Protein AF-A0AAV5UUJ8-F1 (afdb_monomer)

Sequence (117 aa):
GRSLMSIVVVYSSLPFISSYLIFTILVVLIRKRLSSFGHGFSGRTLKMQRSFFIMQILQGFLPFAILSTPYTIFIIGTVLQFNLGLFSLLLTFFIWLCPIAQASVQLRFLFQSSSHS

Radius of gyration: 19.32 Å; Cα contacts (8 Å, |Δi|>4): 33; chains: 1; bounding box: 44×25×54 Å

InterPro domains:
  IPR019428 7TM GPCR, serpentine receptor class r (Str) [PF10326] (8-100)

Structure (mmCIF, N/CA/C/O backbone):
data_AF-A0AAV5UUJ8-F1
#
_entry.id   AF-A0AAV5UUJ8-F1
#
loop_
_atom_site.group_PDB
_atom_site.id
_atom_site.type_symbol
_atom_site.label_atom_id
_atom_site.label_alt_id
_atom_site.label_comp_id
_atom_site.label_asym_id
_atom_site.label_entity_id
_atom_site.label_seq_id
_atom_site.pdbx_PDB_ins_code
_atom_site.Cartn_x
_atom_site.Cartn_y
_atom_site.Cartn_z
_atom_site.occupancy
_atom_site.B_iso_or_equiv
_atom_site.auth_seq_id
_atom_site.auth_comp_id
_atom_site.auth_asym_id
_atom_site.auth_atom_id
_atom_site.pdbx_PDB_model_num
ATOM 1 N N . GLY A 1 1 ? -25.793 -1.614 20.814 1.00 58.59 1 GLY A N 1
ATOM 2 C CA . GLY A 1 1 ? -24.326 -1.600 20.984 1.00 58.59 1 GLY A CA 1
ATOM 3 C C . GLY A 1 1 ? -23.635 -2.649 20.128 1.00 58.59 1 GLY A C 1
ATOM 4 O O . GLY A 1 1 ? -23.068 -2.294 19.107 1.00 58.59 1 GLY A O 1
ATOM 5 N N . ARG A 1 2 ? -23.708 -3.934 20.510 1.00 63.34 2 ARG A N 1
ATOM 6 C CA . ARG A 1 2 ? -22.956 -5.028 19.858 1.00 63.34 2 ARG A CA 1
ATOM 7 C C . ARG A 1 2 ? -23.282 -5.255 18.372 1.00 63.34 2 ARG A C 1
ATOM 9 O O . ARG A 1 2 ? -22.360 -5.484 17.604 1.00 63.34 2 ARG A O 1
ATOM 16 N N . SER A 1 3 ? -24.545 -5.121 17.944 1.00 73.75 3 SER A N 1
ATOM 17 C CA . SER A 1 3 ? -24.899 -5.302 16.522 1.00 73.75 3 SER A CA 1
ATOM 18 C C . SER A 1 3 ? -24.277 -4.238 15.610 1.00 73.75 3 SER A C 1
ATOM 20 O O . SER A 1 3 ? -23.791 -4.568 14.535 1.00 73.75 3 SER A O 1
ATOM 22 N N . LEU A 1 4 ? -24.215 -2.979 16.060 1.00 76.75 4 LEU A N 1
ATOM 23 C CA . LEU A 1 4 ? -23.593 -1.876 15.319 1.00 76.75 4 LEU A CA 1
ATOM 24 C C . LEU A 1 4 ? -22.094 -2.110 15.094 1.00 76.75 4 LEU A C 1
ATOM 26 O O . LEU A 1 4 ? -21.602 -1.866 13.999 1.00 76.75 4 LEU A O 1
ATOM 30 N N . MET A 1 5 ? -21.376 -2.637 16.090 1.00 76.06 5 MET A N 1
ATOM 31 C CA . MET A 1 5 ? -19.944 -2.938 15.951 1.00 76.06 5 MET A CA 1
ATOM 32 C C . MET A 1 5 ? -19.693 -4.063 14.953 1.00 76.06 5 MET A C 1
ATOM 34 O O . MET A 1 5 ? -18.810 -3.937 14.112 1.00 76.06 5 MET A O 1
ATOM 38 N N . SER A 1 6 ? -20.485 -5.138 15.007 1.00 77.69 6 SER A N 1
ATOM 39 C CA . SER A 1 6 ? -20.381 -6.233 14.038 1.00 77.69 6 SER A CA 1
ATOM 40 C C . SER A 1 6 ? -20.637 -5.743 12.613 1.00 77.69 6 SER A C 1
ATOM 42 O O . SER A 1 6 ? -19.893 -6.104 11.705 1.00 77.69 6 SER A O 1
ATOM 44 N N . ILE A 1 7 ? -21.628 -4.866 12.422 1.00 83.69 7 ILE A N 1
ATOM 45 C CA . ILE A 1 7 ? -21.915 -4.254 11.118 1.00 83.69 7 ILE A CA 1
ATOM 46 C C . ILE A 1 7 ? -20.722 -3.413 10.648 1.00 83.69 7 ILE A C 1
ATOM 48 O O . ILE A 1 7 ? -20.251 -3.612 9.533 1.00 83.69 7 ILE A O 1
ATOM 52 N N . VAL A 1 8 ? -20.181 -2.529 11.492 1.00 82.50 8 VAL A N 1
ATOM 53 C CA . VAL A 1 8 ? -19.035 -1.668 11.141 1.00 82.50 8 VAL A CA 1
ATOM 54 C C . VAL A 1 8 ? -17.787 -2.486 10.803 1.00 82.50 8 VAL A C 1
ATOM 56 O O . VAL A 1 8 ? -17.102 -2.189 9.823 1.00 82.50 8 VAL A O 1
ATOM 59 N N . VAL A 1 9 ? -17.494 -3.539 11.566 1.00 83.94 9 VAL A N 1
ATOM 60 C CA . VAL A 1 9 ? -16.357 -4.429 11.294 1.00 83.94 9 VAL A CA 1
ATOM 61 C C . VAL A 1 9 ? -16.539 -5.134 9.953 1.00 83.94 9 VAL A C 1
ATOM 63 O O . VAL A 1 9 ? -15.635 -5.086 9.125 1.00 83.94 9 VAL A O 1
ATOM 66 N N . VAL A 1 10 ? -17.706 -5.721 9.676 1.00 86.12 10 VAL A N 1
ATOM 67 C CA . VAL A 1 10 ? -17.955 -6.403 8.394 1.00 86.12 10 VAL A CA 1
ATOM 68 C C . VAL A 1 10 ? -17.866 -5.421 7.221 1.00 86.12 10 VAL A C 1
ATOM 70 O O . VAL A 1 10 ? -17.136 -5.675 6.261 1.00 86.12 10 VAL A O 1
ATOM 73 N N . TYR A 1 11 ? -18.528 -4.266 7.321 1.00 86.31 11 TYR A N 1
ATOM 74 C CA . TYR A 1 11 ? -18.535 -3.257 6.259 1.00 86.31 11 TYR A CA 1
ATOM 75 C C . TYR A 1 11 ? -17.175 -2.606 6.016 1.00 86.31 11 TYR A C 1
ATOM 77 O O . TYR A 1 11 ? -16.914 -2.199 4.892 1.00 86.31 11 TYR A O 1
ATOM 85 N N . SER A 1 12 ? -16.307 -2.508 7.025 1.00 83.06 12 SER A N 1
ATOM 86 C CA . SER A 1 12 ? -14.941 -1.990 6.855 1.00 83.06 12 SER A CA 1
ATOM 87 C C . SER A 1 12 ? -13.955 -3.062 6.377 1.00 83.06 12 SER A C 1
ATOM 89 O O . SER A 1 12 ? -13.008 -2.751 5.658 1.00 83.06 12 SER A O 1
ATOM 91 N N . SER A 1 13 ? -14.192 -4.335 6.709 1.00 85.50 13 SER A N 1
ATOM 92 C CA . SER A 1 13 ? -13.352 -5.464 6.278 1.00 85.50 13 SER A CA 1
ATOM 93 C C . SER A 1 13 ? -13.541 -5.826 4.814 1.00 85.50 13 SER A C 1
ATOM 95 O O . SER A 1 13 ? -12.569 -6.133 4.126 1.00 85.50 13 SER A O 1
ATOM 97 N N . LEU A 1 14 ? -14.772 -5.752 4.307 1.00 87.75 14 LEU A N 1
ATOM 98 C CA . LEU A 1 14 ? -15.076 -6.027 2.901 1.00 87.75 14 LEU A CA 1
ATOM 99 C C . LEU A 1 14 ? -14.265 -5.165 1.908 1.00 87.75 14 LEU A C 1
ATOM 101 O O . LEU A 1 14 ? -13.597 -5.746 1.045 1.00 87.75 14 LEU A O 1
ATOM 105 N N . PRO A 1 15 ? -14.252 -3.818 1.995 1.00 87.06 15 PRO A N 1
ATOM 106 C CA . PRO A 1 15 ? -13.450 -2.979 1.109 1.00 87.06 15 PRO A CA 1
ATOM 107 C C . PRO A 1 15 ? -11.948 -3.203 1.316 1.00 87.06 15 PRO A C 1
ATOM 109 O O . PRO A 1 15 ? -11.199 -3.181 0.344 1.00 87.06 15 PRO A O 1
ATOM 112 N N . PHE A 1 16 ? -11.497 -3.485 2.543 1.00 83.81 16 PHE A N 1
ATOM 113 C CA . PHE A 1 16 ? -10.089 -3.776 2.817 1.00 83.81 16 PHE A CA 1
ATOM 114 C C . PHE A 1 16 ? -9.630 -5.053 2.096 1.00 83.81 16 PHE A C 1
ATOM 116 O O . PHE A 1 16 ? -8.709 -5.012 1.280 1.00 83.81 16 PHE A O 1
ATOM 123 N N . ILE A 1 17 ? -10.323 -6.174 2.312 1.00 88.31 17 ILE A N 1
ATOM 124 C CA . ILE A 1 17 ? -9.991 -7.470 1.701 1.00 88.31 17 ILE A CA 1
ATOM 125 C C . ILE A 1 17 ? -10.120 -7.405 0.175 1.00 88.31 17 ILE A C 1
ATOM 127 O O . ILE A 1 17 ? -9.220 -7.849 -0.542 1.00 88.31 17 ILE A O 1
ATOM 131 N N . SER A 1 18 ? -11.211 -6.826 -0.337 1.00 88.62 18 SER A N 1
ATOM 132 C CA . SER A 1 18 ? -11.413 -6.695 -1.786 1.00 88.62 18 SER A CA 1
ATOM 133 C C . SER A 1 18 ? -10.328 -5.843 -2.443 1.00 88.62 18 SER A C 1
ATOM 135 O O . SER A 1 18 ? -9.840 -6.216 -3.508 1.00 88.62 18 SER A O 1
ATOM 137 N N . SER A 1 19 ? -9.864 -4.774 -1.791 1.00 86.62 19 SER A N 1
ATOM 138 C CA . SER A 1 19 ? -8.771 -3.950 -2.314 1.00 86.62 19 SER A CA 1
ATOM 139 C C . SER A 1 19 ? -7.450 -4.722 -2.406 1.00 86.62 19 SER A C 1
ATOM 141 O O . SER A 1 19 ? -6.765 -4.626 -3.425 1.00 86.62 19 SER A O 1
ATOM 143 N N . TYR A 1 20 ? -7.114 -5.548 -1.406 1.00 85.06 20 TYR A N 1
ATOM 144 C CA . TYR A 1 20 ? -5.929 -6.420 -1.452 1.00 85.06 20 TYR A CA 1
ATOM 145 C C . TYR A 1 20 ? -6.020 -7.471 -2.565 1.00 85.06 20 TYR A C 1
ATOM 147 O O . TYR A 1 20 ? -5.033 -7.719 -3.268 1.00 85.06 20 TYR A O 1
ATOM 155 N N . LEU A 1 21 ? -7.199 -8.069 -2.754 1.00 90.19 21 LEU A N 1
ATOM 156 C CA . LEU A 1 21 ? -7.436 -9.037 -3.825 1.00 90.19 21 LEU A CA 1
ATOM 157 C C . LEU A 1 21 ? -7.303 -8.384 -5.202 1.00 90.19 21 LEU A C 1
ATOM 159 O O . LEU A 1 21 ? -6.541 -8.874 -6.036 1.00 90.19 21 LEU A O 1
ATOM 163 N N . ILE A 1 22 ? -7.979 -7.255 -5.425 1.00 90.00 22 ILE A N 1
ATOM 164 C CA . ILE A 1 22 ? -7.926 -6.512 -6.690 1.00 90.00 22 ILE A CA 1
ATOM 165 C C . ILE A 1 22 ? -6.491 -6.072 -6.985 1.00 90.00 22 ILE A C 1
ATOM 167 O O . ILE A 1 22 ? -6.005 -6.294 -8.093 1.00 90.00 22 ILE A O 1
ATOM 171 N N . PHE A 1 23 ? -5.780 -5.516 -6.000 1.00 87.81 23 PHE A N 1
ATOM 172 C CA . PHE A 1 23 ? -4.385 -5.116 -6.170 1.00 87.81 23 PHE A CA 1
ATOM 173 C C . PHE A 1 23 ? -3.495 -6.301 -6.560 1.00 87.81 23 PHE A C 1
ATOM 175 O O . PHE A 1 23 ? -2.724 -6.209 -7.516 1.00 87.81 23 PHE A O 1
ATOM 182 N N . THR A 1 24 ? -3.641 -7.441 -5.882 1.00 87.12 24 THR A N 1
ATOM 183 C CA . THR A 1 24 ? -2.870 -8.655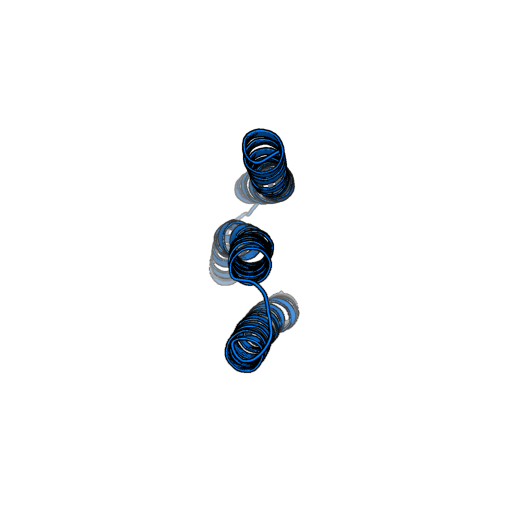 -6.188 1.00 87.12 24 THR A CA 1
ATOM 184 C C . THR A 1 24 ? -3.159 -9.160 -7.602 1.00 87.12 24 THR A C 1
ATOM 186 O O . THR A 1 24 ? -2.227 -9.463 -8.351 1.00 87.12 24 THR A O 1
ATOM 189 N N . ILE A 1 25 ? -4.433 -9.191 -8.006 1.00 91.19 25 ILE A N 1
ATOM 190 C CA . ILE A 1 25 ? -4.847 -9.571 -9.364 1.00 91.19 25 ILE A CA 1
ATOM 191 C C . ILE A 1 25 ? -4.219 -8.628 -10.394 1.00 91.19 25 ILE A C 1
ATOM 193 O O . ILE A 1 25 ? -3.625 -9.097 -11.366 1.00 91.19 25 ILE A O 1
ATOM 197 N N . LEU A 1 26 ? -4.284 -7.313 -10.169 1.00 87.12 26 LEU A N 1
ATOM 198 C CA . LEU A 1 26 ? -3.691 -6.316 -11.061 1.00 87.12 26 LEU A CA 1
ATOM 199 C C . LEU A 1 26 ? -2.178 -6.508 -11.197 1.00 87.12 26 LEU A C 1
ATOM 201 O O . LEU A 1 26 ? -1.669 -6.540 -12.317 1.00 87.12 26 LEU A O 1
ATOM 205 N N . VAL A 1 27 ? -1.458 -6.718 -10.092 1.00 86.31 27 VAL A N 1
ATOM 206 C CA . VAL A 1 27 ? -0.013 -6.993 -10.124 1.00 86.31 27 VAL A CA 1
ATOM 207 C C . VAL A 1 27 ? 0.286 -8.241 -10.960 1.00 86.31 27 VAL A C 1
ATOM 209 O O . VAL A 1 27 ? 1.184 -8.209 -11.806 1.00 86.31 27 VAL A O 1
ATOM 212 N N . VAL A 1 28 ? -0.473 -9.326 -10.787 1.00 88.25 28 VAL A N 1
ATOM 213 C CA . VAL A 1 28 ? -0.294 -10.565 -11.566 1.00 88.25 28 VAL A CA 1
ATOM 214 C C . VAL A 1 28 ? -0.577 -10.342 -13.055 1.00 88.25 28 VAL A C 1
ATOM 216 O O . VAL A 1 28 ? 0.214 -10.782 -13.896 1.00 88.25 28 VAL A O 1
ATOM 219 N N . LEU A 1 29 ? -1.663 -9.643 -13.397 1.00 87.25 29 LEU A N 1
ATOM 220 C CA . LEU A 1 29 ? -2.024 -9.331 -14.784 1.00 87.25 29 LEU A CA 1
ATOM 221 C C . LEU A 1 29 ? -0.952 -8.481 -15.467 1.00 87.25 29 LEU A C 1
ATOM 223 O O . LEU A 1 29 ? -0.555 -8.786 -16.595 1.00 87.25 29 LEU A O 1
ATOM 227 N N . ILE A 1 30 ? -0.427 -7.469 -14.775 1.00 83.88 30 ILE A N 1
ATOM 228 C CA . ILE A 1 30 ? 0.632 -6.622 -15.322 1.00 83.88 30 ILE A CA 1
ATOM 229 C C . ILE A 1 30 ? 1.920 -7.431 -15.518 1.00 83.88 30 ILE A C 1
ATOM 231 O O . ILE A 1 30 ? 2.528 -7.328 -16.582 1.00 83.88 30 ILE A O 1
ATOM 235 N N . ARG A 1 31 ? 2.315 -8.302 -14.572 1.00 83.31 31 ARG A N 1
ATOM 236 C CA . ARG A 1 31 ? 3.494 -9.180 -14.754 1.00 83.31 31 ARG A CA 1
ATOM 237 C C . ARG A 1 31 ? 3.343 -10.100 -15.962 1.00 83.31 31 ARG A C 1
ATOM 239 O O . ARG A 1 31 ? 4.279 -10.213 -16.753 1.00 83.31 31 ARG A O 1
ATOM 246 N N . LYS A 1 32 ? 2.171 -10.725 -16.129 1.00 84.44 32 LYS A N 1
ATOM 247 C CA . LYS A 1 32 ? 1.873 -11.570 -17.298 1.00 84.44 32 LYS A CA 1
ATOM 248 C C . LYS A 1 32 ? 1.979 -10.775 -18.598 1.00 84.44 32 LYS A C 1
ATOM 250 O O . LYS A 1 32 ? 2.606 -11.235 -19.550 1.00 84.44 32 LYS A O 1
ATOM 255 N N . ARG A 1 33 ? 1.424 -9.561 -18.623 1.00 82.69 33 ARG A N 1
ATOM 256 C CA . ARG A 1 33 ? 1.479 -8.679 -19.792 1.00 82.69 33 ARG A CA 1
ATOM 257 C C . ARG A 1 33 ? 2.914 -8.257 -20.121 1.00 82.69 33 ARG A C 1
ATOM 259 O O . ARG A 1 33 ? 3.303 -8.321 -21.282 1.00 82.69 33 ARG A O 1
ATOM 266 N N . LEU A 1 34 ? 3.717 -7.912 -19.113 1.00 75.12 34 LEU A N 1
ATOM 267 C CA . LEU A 1 34 ? 5.124 -7.538 -19.284 1.00 75.12 34 LEU A CA 1
ATOM 268 C C . LEU A 1 34 ? 5.961 -8.696 -19.848 1.00 75.12 34 LEU A C 1
ATOM 270 O O . LEU A 1 34 ? 6.781 -8.488 -20.737 1.00 75.12 34 LEU A O 1
ATOM 274 N N . SER A 1 35 ? 5.717 -9.924 -19.375 1.00 75.31 35 SER A N 1
ATOM 275 C CA . SER A 1 35 ? 6.390 -11.126 -19.884 1.00 75.31 35 SER A CA 1
ATOM 276 C C . SER A 1 35 ? 6.058 -11.407 -21.352 1.00 75.31 35 SER A C 1
ATOM 278 O O . SER A 1 35 ? 6.900 -11.919 -22.083 1.00 75.31 35 SER A O 1
ATOM 280 N N . SER A 1 36 ? 4.849 -11.055 -21.800 1.00 75.81 36 SER A N 1
ATOM 281 C CA . SER A 1 36 ? 4.432 -11.216 -23.197 1.00 75.81 36 SER A CA 1
ATOM 282 C C . SER A 1 36 ? 5.121 -10.227 -24.145 1.00 75.81 36 SER A C 1
ATOM 284 O O . SER A 1 36 ? 5.257 -10.524 -25.329 1.00 75.81 36 SER A O 1
ATOM 286 N N . PHE A 1 37 ? 5.563 -9.064 -23.655 1.00 67.44 37 PHE A N 1
ATOM 287 C CA . PHE A 1 37 ? 6.141 -7.997 -24.479 1.00 67.44 37 PHE A CA 1
ATOM 288 C C . PHE A 1 37 ? 7.634 -8.179 -24.814 1.00 67.44 37 PHE A C 1
ATOM 290 O O . PHE A 1 37 ? 8.168 -7.438 -25.637 1.00 67.44 37 PHE A O 1
ATOM 297 N N . GLY A 1 38 ? 8.314 -9.179 -24.243 1.00 62.62 38 GLY A N 1
ATOM 298 C CA . GLY A 1 38 ? 9.755 -9.398 -24.434 1.00 62.62 38 GLY A CA 1
ATOM 299 C C . GLY A 1 38 ? 10.213 -9.732 -25.863 1.00 62.62 38 GLY A C 1
ATOM 300 O O . GLY A 1 38 ? 11.410 -9.701 -26.119 1.00 62.62 38 GLY A O 1
ATOM 301 N N . HIS A 1 39 ? 9.298 -10.016 -26.797 1.00 66.88 39 HIS A N 1
ATOM 302 C CA . HIS A 1 39 ? 9.634 -10.529 -28.133 1.00 66.88 39 HIS A CA 1
ATOM 303 C C . HIS A 1 39 ? 9.715 -9.464 -29.248 1.00 66.88 39 HIS A C 1
ATOM 305 O O . HIS A 1 39 ? 9.987 -9.827 -30.387 1.00 66.88 39 HIS A O 1
ATOM 311 N N . GLY A 1 40 ? 9.494 -8.168 -28.967 1.00 65.12 40 GLY A N 1
ATOM 312 C CA . GLY A 1 40 ? 9.434 -7.150 -30.036 1.00 65.12 40 GLY A CA 1
ATOM 313 C C . GLY A 1 40 ? 9.841 -5.714 -29.690 1.00 65.12 40 GLY A C 1
ATOM 314 O O . GLY A 1 40 ? 9.762 -4.846 -30.554 1.00 65.12 40 GLY A O 1
ATOM 315 N N . PHE A 1 41 ? 10.275 -5.426 -28.459 1.00 70.75 41 PHE A N 1
ATOM 316 C CA . PHE A 1 41 ? 10.655 -4.067 -28.054 1.00 70.75 41 PHE A CA 1
ATOM 317 C C . PHE A 1 41 ? 12.171 -3.871 -27.965 1.00 70.75 41 PHE A C 1
ATOM 319 O O . PHE A 1 41 ? 12.905 -4.752 -27.524 1.00 70.75 41 PHE A O 1
ATOM 326 N N . SER A 1 42 ? 12.628 -2.661 -28.308 1.00 79.44 42 SER A N 1
ATOM 327 C CA . SER A 1 42 ? 13.993 -2.200 -28.029 1.00 79.44 42 SER A CA 1
ATOM 328 C C . SER A 1 42 ? 14.318 -2.341 -26.537 1.00 79.44 42 SER A C 1
ATOM 330 O O . SER A 1 42 ? 13.480 -2.047 -25.677 1.00 79.44 42 SER A O 1
ATOM 332 N N . GLY A 1 43 ? 15.558 -2.725 -26.209 1.00 77.56 43 GLY A N 1
ATOM 333 C CA . GLY A 1 43 ? 16.022 -2.859 -24.822 1.00 77.56 43 GLY A CA 1
ATOM 334 C C . GLY A 1 43 ? 15.821 -1.590 -23.978 1.00 77.56 43 GLY A C 1
ATOM 335 O O . GLY A 1 43 ? 15.585 -1.682 -22.770 1.00 77.56 43 GLY A O 1
ATOM 336 N N . ARG A 1 44 ? 15.808 -0.404 -24.609 1.00 79.56 44 ARG A N 1
ATOM 337 C CA . ARG A 1 44 ? 15.481 0.873 -23.949 1.00 79.56 44 ARG A CA 1
ATOM 338 C C . ARG A 1 44 ? 14.023 0.917 -23.475 1.00 79.56 44 ARG A C 1
ATOM 340 O O . ARG A 1 44 ? 13.766 1.286 -22.330 1.00 79.56 44 ARG A O 1
ATOM 347 N N . THR A 1 45 ? 13.081 0.495 -24.317 1.00 80.44 45 THR A N 1
ATOM 348 C CA . THR A 1 45 ? 11.643 0.459 -24.001 1.00 80.44 45 THR A CA 1
ATOM 349 C C . THR A 1 45 ? 11.341 -0.555 -22.902 1.00 80.44 45 THR A C 1
ATOM 351 O O . THR A 1 45 ? 10.576 -0.260 -21.985 1.00 80.44 45 THR A O 1
ATOM 354 N N . LEU A 1 46 ? 12.000 -1.718 -22.934 1.00 80.38 46 LEU A N 1
ATOM 355 C CA . LEU A 1 46 ? 11.847 -2.747 -21.903 1.00 80.38 46 LEU A CA 1
ATOM 356 C C . LEU A 1 46 ? 12.298 -2.239 -20.521 1.00 80.38 46 LEU A C 1
ATOM 358 O O . LEU A 1 46 ? 11.607 -2.446 -19.521 1.00 80.38 46 LEU A O 1
ATOM 362 N N . LYS A 1 47 ? 13.434 -1.526 -20.461 1.00 82.62 47 LYS A N 1
ATOM 363 C CA . LYS A 1 47 ? 13.941 -0.924 -19.217 1.00 82.62 47 LYS A CA 1
ATOM 364 C C . LYS A 1 47 ? 12.976 0.133 -18.671 1.00 82.62 47 LYS A C 1
ATOM 366 O O . LYS A 1 47 ? 12.680 0.118 -17.477 1.00 82.62 47 LYS A O 1
ATOM 371 N N . MET A 1 48 ? 12.444 0.997 -19.538 1.00 81.44 48 MET A N 1
ATOM 372 C CA . MET A 1 48 ? 11.470 2.022 -19.148 1.00 81.44 48 MET A CA 1
ATOM 373 C C . MET A 1 48 ? 10.172 1.404 -18.608 1.00 81.44 48 MET A C 1
ATOM 375 O O . MET A 1 48 ? 9.713 1.796 -17.535 1.00 81.44 48 MET A O 1
ATOM 379 N N . GLN A 1 49 ? 9.620 0.391 -19.285 1.00 82.12 49 GLN A N 1
ATOM 380 C CA . GLN A 1 49 ? 8.417 -0.302 -18.813 1.00 82.12 49 GLN A CA 1
ATOM 381 C C . GLN A 1 49 ? 8.632 -1.009 -17.471 1.00 82.12 49 GLN A C 1
ATOM 383 O O . GLN A 1 49 ? 7.749 -0.985 -16.613 1.00 82.12 49 GLN A O 1
ATOM 388 N N . ARG A 1 50 ? 9.808 -1.606 -17.247 1.00 82.62 50 ARG A N 1
ATOM 389 C CA . ARG A 1 50 ? 10.132 -2.244 -15.964 1.00 82.62 50 ARG A CA 1
ATOM 390 C C . ARG A 1 50 ? 10.200 -1.226 -14.821 1.00 82.62 50 ARG A C 1
ATOM 392 O O . ARG A 1 50 ? 9.668 -1.505 -13.748 1.00 82.62 50 ARG A O 1
ATOM 399 N N . SER A 1 51 ? 10.797 -0.054 -15.049 1.00 83.31 51 SER A N 1
ATOM 400 C CA . SER A 1 51 ? 10.801 1.036 -14.062 1.00 83.31 51 SER A CA 1
ATOM 401 C C . SER A 1 51 ? 9.393 1.559 -13.779 1.00 83.31 51 SER A C 1
ATOM 403 O O . SER A 1 51 ? 9.031 1.730 -12.616 1.00 83.31 51 SER A O 1
ATOM 405 N N . PHE A 1 52 ? 8.573 1.738 -14.819 1.00 83.69 52 PHE A N 1
ATOM 406 C CA . PHE A 1 52 ? 7.170 2.128 -14.664 1.00 83.69 52 PHE A CA 1
ATOM 407 C C . PHE A 1 52 ? 6.383 1.098 -13.839 1.00 83.69 52 PHE A C 1
ATOM 409 O O . PHE A 1 52 ? 5.646 1.461 -12.927 1.00 83.69 52 PHE A O 1
ATOM 416 N N . PHE A 1 53 ? 6.605 -0.197 -14.079 1.00 83.56 53 PHE A N 1
ATOM 417 C CA . PHE A 1 53 ? 5.957 -1.262 -13.318 1.00 83.56 53 PHE A CA 1
ATOM 418 C C . PHE A 1 53 ? 6.345 -1.265 -11.835 1.00 83.56 53 PHE A C 1
ATOM 420 O O . PHE A 1 53 ? 5.476 -1.370 -10.970 1.00 83.56 53 PHE A O 1
ATOM 427 N N . ILE A 1 54 ? 7.639 -1.119 -11.529 1.00 84.50 54 ILE A N 1
ATOM 428 C CA . ILE A 1 54 ? 8.113 -1.005 -10.140 1.00 84.50 54 ILE A CA 1
ATOM 429 C C . ILE A 1 54 ? 7.440 0.186 -9.458 1.00 84.50 54 ILE A C 1
ATOM 431 O O . ILE A 1 54 ? 6.997 0.075 -8.316 1.00 84.50 54 ILE A O 1
ATOM 435 N N . MET A 1 55 ? 7.318 1.306 -10.166 1.00 83.75 55 MET A N 1
ATOM 436 C CA . MET A 1 55 ? 6.665 2.491 -9.636 1.00 83.75 55 MET A CA 1
ATOM 437 C C . MET A 1 55 ? 5.172 2.278 -9.391 1.00 83.75 55 MET A C 1
ATOM 439 O O . MET A 1 55 ? 4.672 2.686 -8.347 1.00 83.75 55 MET A O 1
ATOM 443 N N . GLN A 1 56 ? 4.472 1.603 -10.300 1.00 83.50 56 GLN A N 1
ATOM 444 C CA . GLN A 1 56 ? 3.050 1.311 -10.149 1.00 83.50 56 GLN A CA 1
ATOM 445 C C . GLN A 1 56 ? 2.784 0.351 -8.981 1.00 83.50 56 GLN A C 1
ATOM 447 O O . GLN A 1 56 ? 1.842 0.564 -8.217 1.00 83.50 56 GLN A O 1
ATOM 452 N N . ILE A 1 57 ? 3.649 -0.653 -8.775 1.00 85.12 57 ILE A N 1
ATOM 453 C CA . ILE A 1 57 ? 3.604 -1.484 -7.562 1.00 85.12 57 ILE A CA 1
ATOM 454 C C . ILE A 1 57 ? 3.832 -0.616 -6.331 1.00 85.12 57 ILE A C 1
ATOM 456 O O . ILE A 1 57 ? 3.078 -0.735 -5.375 1.00 85.12 57 ILE A O 1
ATOM 460 N N . LEU A 1 58 ? 4.852 0.243 -6.335 1.00 84.75 58 LEU A N 1
ATOM 461 C CA . LEU A 1 58 ? 5.198 1.041 -5.163 1.00 84.75 58 LEU A CA 1
ATOM 462 C C . LEU A 1 58 ? 4.077 2.026 -4.807 1.00 84.75 58 LEU A C 1
ATOM 464 O O . LEU A 1 58 ? 3.698 2.117 -3.646 1.00 84.75 58 LEU A O 1
ATOM 468 N N . GLN A 1 59 ? 3.491 2.700 -5.798 1.00 83.50 59 GLN A N 1
ATOM 469 C CA . GLN A 1 59 ? 2.363 3.613 -5.604 1.00 83.50 59 GLN A CA 1
ATOM 470 C C . GLN A 1 59 ? 1.106 2.918 -5.085 1.00 83.50 59 GLN A C 1
ATOM 472 O O . GLN A 1 59 ? 0.366 3.534 -4.325 1.00 83.50 59 GLN A O 1
ATOM 477 N N . GLY A 1 60 ? 0.855 1.670 -5.486 1.00 83.62 60 GLY A N 1
ATOM 478 C CA . GLY A 1 60 ? -0.276 0.902 -4.971 1.00 83.62 60 GLY A CA 1
ATOM 479 C C . GLY A 1 60 ? 0.008 0.267 -3.610 1.00 83.62 60 GLY A C 1
ATOM 480 O O . GLY A 1 60 ? -0.823 0.337 -2.719 1.00 83.62 60 GLY A O 1
ATOM 481 N N . PHE A 1 61 ? 1.194 -0.301 -3.402 1.00 84.62 61 PHE A N 1
ATOM 482 C CA . PHE A 1 61 ? 1.540 -1.038 -2.185 1.00 84.62 61 PHE A CA 1
ATOM 483 C C . PHE A 1 61 ? 1.790 -0.128 -0.977 1.00 84.62 61 PHE A C 1
ATOM 485 O O . PHE A 1 61 ? 1.392 -0.458 0.137 1.00 84.62 61 PHE A O 1
ATOM 492 N N . LEU A 1 62 ? 2.434 1.021 -1.182 1.00 84.88 62 LEU A N 1
ATOM 493 C CA . LEU A 1 62 ? 2.769 1.966 -0.117 1.00 84.88 62 LEU A CA 1
ATOM 494 C C . LEU A 1 62 ? 1.541 2.490 0.656 1.00 84.88 62 LEU A C 1
ATOM 496 O O . LEU A 1 62 ? 1.556 2.397 1.883 1.00 84.88 62 LEU A O 1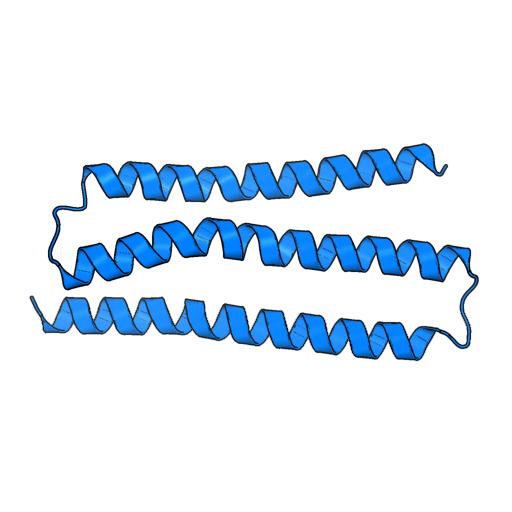
ATOM 500 N N . PRO A 1 63 ? 0.458 2.972 0.011 1.00 82.00 63 PRO A N 1
ATOM 501 C CA . PRO A 1 63 ? -0.751 3.369 0.725 1.00 82.00 63 PRO A CA 1
ATOM 502 C C . PRO A 1 63 ? -1.412 2.182 1.436 1.00 82.00 63 PRO A C 1
ATOM 504 O O . PRO A 1 63 ? -1.872 2.346 2.560 1.00 82.00 63 PRO A O 1
ATOM 507 N N . PHE A 1 64 ? -1.394 0.972 0.858 1.00 83.69 64 PHE A N 1
ATOM 508 C CA . PHE A 1 64 ? -1.895 -0.223 1.551 1.00 83.69 64 PHE A CA 1
ATOM 509 C C . PHE A 1 64 ? -1.099 -0.535 2.821 1.00 83.69 64 PHE A C 1
ATOM 511 O O . PHE A 1 64 ? -1.693 -0.798 3.864 1.00 83.69 64 PHE A O 1
ATOM 518 N N . ALA A 1 65 ? 0.231 -0.467 2.762 1.00 84.44 65 ALA A N 1
ATOM 519 C CA . ALA A 1 65 ? 1.092 -0.697 3.918 1.00 84.44 65 ALA A CA 1
ATOM 520 C C . ALA A 1 65 ? 0.900 0.371 5.008 1.00 84.44 65 ALA A C 1
ATOM 522 O O . ALA A 1 65 ? 0.853 0.045 6.192 1.00 84.44 65 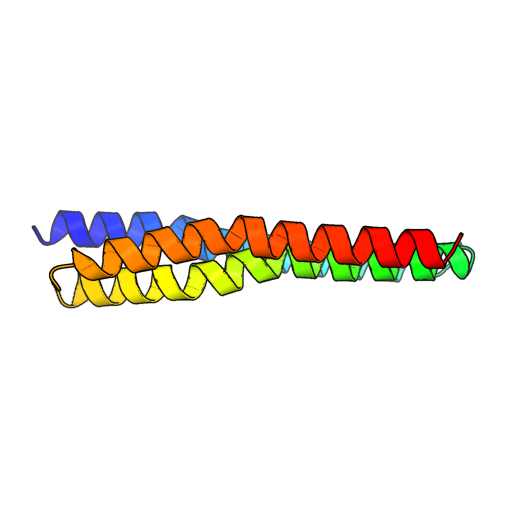ALA A O 1
ATOM 523 N N . ILE A 1 66 ? 0.747 1.639 4.615 1.00 85.69 66 ILE A N 1
ATOM 524 C CA . ILE A 1 66 ? 0.504 2.745 5.550 1.00 85.69 66 ILE A CA 1
ATOM 525 C C . ILE A 1 66 ? -0.877 2.615 6.197 1.00 85.69 66 ILE A C 1
ATOM 527 O O . ILE A 1 66 ? -0.996 2.859 7.392 1.00 85.69 66 ILE A O 1
ATOM 531 N N . LEU A 1 67 ? -1.904 2.211 5.441 1.00 84.12 67 LEU A N 1
ATOM 532 C CA . LEU A 1 67 ? -3.285 2.109 5.923 1.00 84.12 67 LEU A CA 1
ATOM 533 C C . LEU A 1 67 ? -3.595 0.797 6.664 1.00 84.12 67 LEU A C 1
ATOM 535 O O . LEU A 1 67 ? -4.555 0.749 7.433 1.00 84.12 67 LEU A O 1
ATOM 539 N N . SER A 1 68 ? -2.791 -0.257 6.508 1.00 85.88 68 SER A N 1
ATOM 540 C CA . SER A 1 68 ? -2.986 -1.520 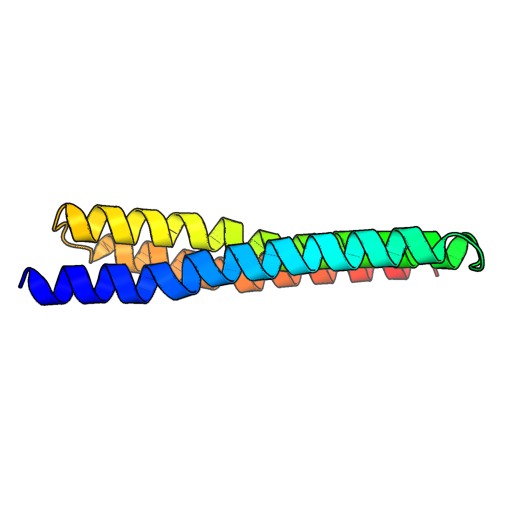7.240 1.00 85.88 68 SER A CA 1
ATOM 541 C C . SER A 1 68 ? -2.792 -1.359 8.753 1.00 85.88 68 SER A C 1
ATOM 543 O O . SER A 1 68 ? -3.527 -1.951 9.546 1.00 85.88 68 SER A O 1
ATOM 545 N N . THR A 1 69 ? -1.846 -0.510 9.159 1.00 85.44 69 THR A N 1
ATOM 546 C CA . THR A 1 69 ? -1.549 -0.196 10.564 1.00 85.44 69 THR A CA 1
ATOM 547 C C . THR A 1 69 ? -2.730 0.489 11.271 1.00 85.44 69 THR A C 1
ATOM 549 O O . THR A 1 69 ? -3.231 -0.071 12.250 1.00 85.44 69 THR A O 1
ATOM 552 N N . PRO A 1 70 ? -3.245 1.643 10.790 1.00 84.00 70 PRO A N 1
ATOM 553 C CA . PRO A 1 70 ? -4.406 2.296 11.382 1.00 84.00 70 PRO A CA 1
ATOM 554 C C . PRO A 1 70 ? -5.651 1.400 11.343 1.00 84.00 70 PRO A C 1
ATOM 556 O O . PRO A 1 70 ? -6.397 1.340 12.319 1.00 84.00 70 PRO A O 1
ATOM 559 N N . TYR A 1 71 ? -5.842 0.633 10.267 1.00 84.94 71 TYR A N 1
ATOM 560 C CA . TYR A 1 71 ? -6.948 -0.317 10.165 1.00 84.94 71 TYR A CA 1
ATOM 561 C C . TYR A 1 71 ? -6.884 -1.423 11.237 1.00 84.94 71 TYR A C 1
ATOM 563 O O . TYR A 1 71 ? -7.884 -1.710 11.893 1.00 84.94 71 TYR A O 1
ATOM 571 N N . THR A 1 72 ? -5.705 -1.995 11.496 1.00 84.50 72 THR A N 1
ATOM 572 C CA . THR A 1 72 ? -5.526 -3.030 12.533 1.00 84.50 72 THR A CA 1
ATOM 573 C C . THR A 1 72 ? -5.806 -2.477 13.932 1.00 84.50 72 THR A C 1
ATOM 575 O O . THR A 1 72 ? -6.516 -3.106 14.719 1.00 84.50 72 THR A O 1
ATOM 578 N N . ILE A 1 73 ? -5.308 -1.271 14.227 1.00 84.75 73 ILE A N 1
ATOM 579 C CA . ILE A 1 73 ? -5.574 -0.575 15.496 1.00 84.75 73 ILE A CA 1
ATOM 580 C C . ILE A 1 73 ? -7.076 -0.315 15.657 1.00 84.75 73 ILE A C 1
ATOM 582 O O . ILE A 1 73 ? -7.623 -0.537 16.737 1.00 84.75 73 ILE A O 1
ATOM 586 N N . PHE A 1 74 ? -7.757 0.102 14.586 1.00 83.75 74 PHE A N 1
ATOM 587 C CA . PHE A 1 74 ? -9.202 0.318 14.586 1.00 83.75 74 PHE A CA 1
ATOM 588 C C . PHE A 1 74 ? -9.982 -0.966 14.906 1.00 83.75 74 PHE A C 1
ATOM 590 O O . PHE A 1 74 ? -10.873 -0.942 15.758 1.00 83.75 74 PHE A O 1
ATOM 597 N N . ILE A 1 75 ? -9.631 -2.097 14.284 1.00 83.75 75 ILE A N 1
ATOM 598 C CA . ILE A 1 75 ? -10.287 -3.386 14.544 1.00 83.75 75 ILE A CA 1
ATOM 599 C C . ILE A 1 75 ? -10.066 -3.833 15.994 1.00 83.75 75 ILE A C 1
ATOM 601 O O . ILE A 1 75 ? -11.037 -4.137 16.688 1.00 83.75 75 ILE A O 1
ATOM 605 N N . ILE A 1 76 ? -8.821 -3.809 16.483 1.00 83.62 76 ILE A N 1
ATOM 606 C CA . ILE A 1 76 ? -8.495 -4.193 17.866 1.00 83.62 76 ILE A CA 1
ATOM 607 C C . ILE A 1 76 ? -9.216 -3.281 18.865 1.00 83.62 76 ILE A C 1
ATOM 609 O O . ILE A 1 76 ? -9.851 -3.773 19.797 1.00 83.62 76 ILE A O 1
ATOM 613 N N . GLY A 1 77 ? -9.167 -1.963 18.656 1.00 81.56 77 GLY A N 1
ATOM 614 C CA . GLY A 1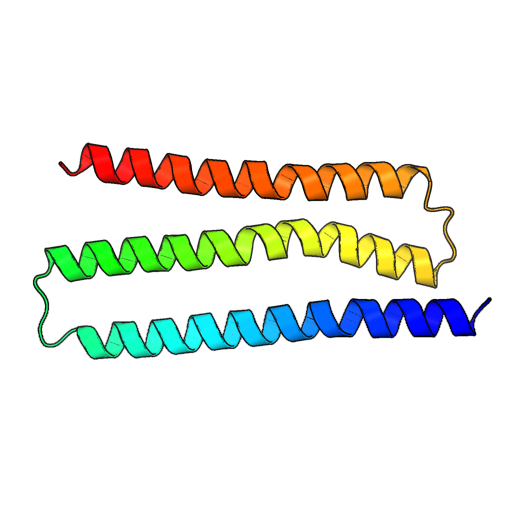 77 ? -9.827 -0.990 19.526 1.00 81.56 77 GLY A CA 1
ATOM 615 C C . GLY A 1 77 ? -11.346 -1.155 19.553 1.00 81.56 77 GLY A C 1
ATOM 616 O O . GLY A 1 77 ? -11.953 -1.047 20.618 1.00 81.56 77 GLY A O 1
ATOM 617 N N . THR A 1 78 ? -11.954 -1.505 18.416 1.00 81.00 78 THR A N 1
ATOM 618 C CA . THR A 1 78 ? -13.393 -1.790 18.328 1.00 81.00 78 THR A CA 1
ATOM 619 C C . THR A 1 78 ? -13.759 -3.077 1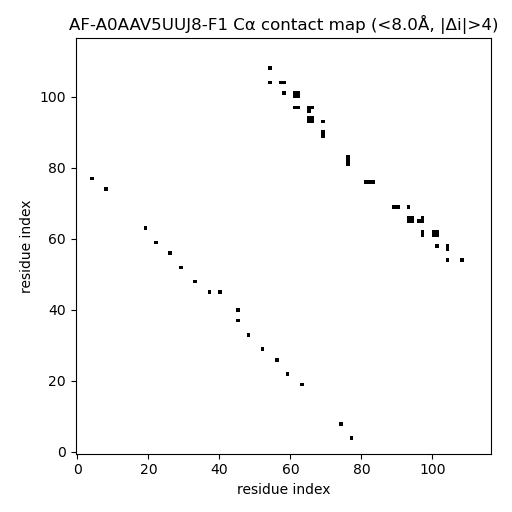9.071 1.00 81.00 78 THR A C 1
ATOM 621 O O . THR A 1 78 ? -14.746 -3.097 19.807 1.00 81.00 78 THR A O 1
ATOM 624 N N . VAL A 1 79 ? -12.964 -4.144 18.938 1.00 80.62 79 VAL A N 1
ATOM 625 C CA . VAL A 1 79 ? -13.204 -5.423 19.633 1.00 80.62 79 VAL A CA 1
ATOM 626 C C . VAL A 1 79 ? -13.018 -5.285 21.147 1.00 80.62 79 VAL A C 1
ATOM 628 O O . VAL A 1 79 ? -13.838 -5.791 21.911 1.00 80.62 79 VAL A O 1
ATOM 631 N N . LEU A 1 80 ? -11.983 -4.564 21.583 1.00 83.56 80 LEU A N 1
ATOM 632 C CA . LEU A 1 80 ? -11.658 -4.356 23.000 1.00 83.56 80 LEU A CA 1
ATOM 633 C C . LEU A 1 80 ? -12.451 -3.221 23.665 1.00 83.56 80 LEU A C 1
ATOM 635 O O . LEU A 1 80 ? -12.301 -3.009 24.864 1.00 83.56 80 LEU A O 1
ATOM 639 N N . GLN A 1 81 ? -13.300 -2.507 22.915 1.00 78.81 81 GLN A N 1
ATOM 640 C CA . GLN A 1 81 ? -14.072 -1.357 23.408 1.00 78.81 81 GLN A CA 1
ATOM 641 C C . GLN A 1 81 ? -13.199 -0.231 23.985 1.00 78.81 81 GLN A C 1
ATOM 643 O O . GLN A 1 81 ? -13.601 0.464 24.920 1.00 78.81 81 GLN A O 1
ATOM 648 N N . PHE A 1 82 ? -11.998 -0.028 23.435 1.00 77.25 82 PHE A N 1
ATOM 649 C CA . PHE A 1 82 ? -11.1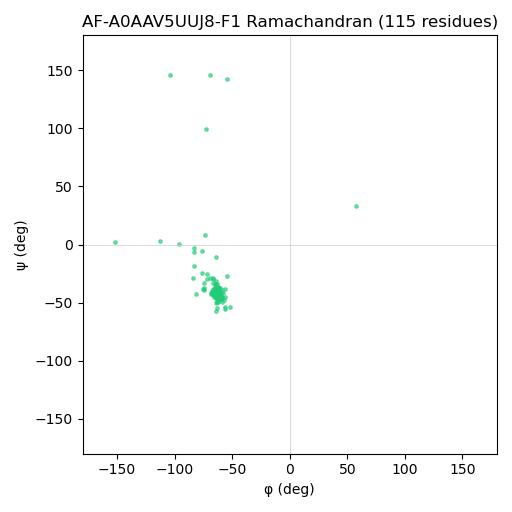36 1.059 23.888 1.00 77.25 82 PHE A CA 1
ATOM 650 C C . PHE A 1 82 ? -11.696 2.425 23.491 1.00 77.25 82 PHE A C 1
ATOM 652 O O . PHE A 1 82 ? -12.278 2.608 22.422 1.00 77.25 82 PHE A O 1
ATOM 659 N N . ASN A 1 83 ? -11.468 3.417 24.353 1.00 75.94 83 ASN A N 1
ATOM 660 C CA . ASN A 1 83 ? -11.801 4.800 24.052 1.00 75.94 83 ASN A CA 1
ATOM 661 C C . ASN A 1 83 ? -10.800 5.340 23.013 1.00 75.94 83 ASN A C 1
ATOM 663 O O . ASN A 1 83 ? -9.661 5.682 23.332 1.00 75.94 83 ASN A O 1
ATOM 667 N N . LEU A 1 84 ? -11.214 5.358 21.745 1.00 70.25 84 LEU A N 1
ATOM 668 C CA . LEU A 1 84 ? -10.374 5.656 20.579 1.00 70.25 84 LEU A CA 1
ATOM 669 C C . LEU A 1 84 ? -9.990 7.142 20.433 1.00 70.25 84 LEU A C 1
ATOM 671 O O . LEU A 1 84 ? -9.409 7.506 19.416 1.00 70.25 84 LEU A O 1
ATOM 675 N N . GLY A 1 85 ? -10.276 8.007 21.412 1.00 73.06 85 GLY A N 1
ATOM 676 C CA . GLY A 1 85 ? -10.069 9.459 21.302 1.00 73.06 85 GLY A CA 1
ATOM 677 C C . GLY A 1 85 ? -8.654 9.863 20.858 1.00 73.06 85 GLY A C 1
ATOM 678 O O . GLY A 1 85 ? -8.497 10.543 19.848 1.00 73.06 85 GLY A O 1
ATOM 679 N N . LEU A 1 86 ? -7.614 9.387 21.552 1.00 72.38 86 LEU A N 1
ATOM 680 C CA . LEU A 1 86 ? -6.213 9.653 21.177 1.00 72.38 86 LEU A CA 1
ATOM 681 C C . LEU A 1 86 ? -5.758 8.848 19.950 1.00 72.38 86 LEU A C 1
ATOM 683 O O . LEU A 1 86 ? -4.971 9.335 19.142 1.00 72.38 86 LEU A O 1
ATOM 687 N N . PHE A 1 87 ? -6.278 7.632 19.768 1.00 74.50 87 PHE A N 1
ATOM 688 C CA . PHE A 1 87 ? -5.948 6.812 18.602 1.00 74.50 87 PHE A CA 1
ATOM 689 C C . PHE A 1 87 ? -6.487 7.417 17.302 1.00 74.50 87 PHE A C 1
ATOM 691 O O . PHE A 1 87 ? -5.814 7.335 16.283 1.00 74.50 87 PHE A O 1
ATOM 698 N N . SER A 1 88 ? -7.633 8.098 17.335 1.00 74.12 88 SER A N 1
ATOM 699 C CA . SER A 1 88 ? -8.211 8.831 16.201 1.00 74.12 88 SER A CA 1
ATOM 700 C C . SER A 1 88 ? -7.251 9.879 15.619 1.00 74.12 88 SER A C 1
ATOM 702 O O . SER A 1 88 ? -7.121 10.003 14.397 1.00 74.12 88 SER A O 1
ATOM 704 N N . LEU A 1 89 ? -6.496 10.575 16.477 1.00 74.81 89 LEU A N 1
ATOM 705 C CA . LEU A 1 89 ? -5.456 11.513 16.039 1.00 74.81 89 LEU A CA 1
ATOM 706 C C . LEU A 1 89 ? -4.315 10.795 15.309 1.00 74.81 89 LEU A C 1
ATOM 708 O O . LEU A 1 89 ? -3.889 11.250 14.247 1.00 74.81 89 LEU A O 1
ATOM 712 N N . LEU A 1 90 ? -3.867 9.645 15.824 1.00 76.19 90 LEU A N 1
ATOM 713 C CA . LEU A 1 90 ? -2.856 8.822 15.152 1.00 76.19 90 LEU A CA 1
ATOM 714 C C . LEU A 1 90 ? -3.366 8.304 13.800 1.00 76.19 90 LEU A C 1
ATOM 716 O O . LEU A 1 90 ? -2.656 8.423 12.804 1.00 76.19 90 LEU A O 1
ATOM 720 N N . LEU A 1 91 ? -4.604 7.800 13.735 1.00 77.75 91 LEU A N 1
ATOM 721 C CA . LEU A 1 91 ? -5.240 7.358 12.485 1.00 77.75 91 LEU A CA 1
ATOM 722 C C . LEU A 1 91 ? -5.254 8.486 11.444 1.00 77.75 91 LEU A C 1
ATOM 724 O O . LEU A 1 91 ? -4.885 8.272 10.289 1.00 77.75 91 LEU A O 1
ATOM 728 N N . THR A 1 92 ? -5.622 9.696 11.869 1.00 80.12 92 THR A N 1
ATOM 729 C CA . THR A 1 92 ? -5.650 10.880 11.004 1.00 80.12 92 THR A CA 1
ATOM 730 C C . THR A 1 92 ? -4.252 11.206 10.479 1.00 80.12 92 THR A C 1
ATOM 732 O O . THR A 1 92 ? -4.088 11.435 9.283 1.00 80.12 92 THR A O 1
ATOM 735 N N . PHE A 1 93 ? -3.219 11.145 11.323 1.00 80.31 93 PHE A N 1
ATOM 736 C CA . PHE A 1 93 ? -1.834 11.364 10.897 1.00 80.31 93 PHE A CA 1
ATOM 737 C C . PHE A 1 93 ? -1.370 10.344 9.839 1.00 80.31 93 PHE A C 1
ATOM 739 O O . PHE A 1 93 ? -0.770 10.732 8.837 1.00 80.31 93 PHE A O 1
ATOM 746 N N . PHE A 1 94 ? -1.707 9.057 9.994 1.00 79.19 94 PHE A N 1
ATOM 747 C CA . PHE A 1 94 ? -1.401 8.028 8.987 1.00 79.19 94 PHE A CA 1
ATOM 748 C C . PHE A 1 94 ? -2.080 8.292 7.638 1.00 79.19 94 PHE A C 1
ATOM 750 O O . PHE A 1 94 ? -1.468 8.077 6.589 1.00 79.19 94 PHE A O 1
ATOM 757 N N . ILE A 1 95 ? -3.315 8.801 7.648 1.00 79.94 95 ILE A N 1
ATOM 758 C CA . ILE A 1 95 ? -4.021 9.188 6.418 1.00 79.94 95 ILE A CA 1
ATOM 759 C C . ILE A 1 95 ? -3.264 10.309 5.690 1.00 79.94 95 ILE A C 1
ATOM 761 O O . ILE A 1 95 ? -3.144 10.259 4.467 1.00 79.94 95 ILE A O 1
ATOM 765 N N . TRP A 1 96 ? -2.682 11.266 6.418 1.00 81.44 96 TRP A N 1
ATOM 766 C CA . TRP A 1 96 ? -1.872 12.347 5.838 1.00 81.44 96 TRP A CA 1
ATOM 767 C C . TRP A 1 96 ? -0.463 11.918 5.410 1.00 81.44 96 TRP A C 1
ATOM 769 O O . TRP A 1 96 ? 0.101 12.512 4.490 1.00 81.44 96 TRP A O 1
ATOM 779 N N . LEU A 1 97 ? 0.100 10.858 5.995 1.00 80.50 97 LEU A N 1
ATOM 780 C CA . LEU A 1 97 ? 1.366 10.280 5.526 1.00 80.50 97 LEU A CA 1
ATOM 781 C C . LEU A 1 97 ? 1.239 9.643 4.137 1.00 80.50 97 LEU A C 1
ATOM 783 O O . LEU A 1 97 ? 2.199 9.639 3.369 1.00 80.50 97 LEU A O 1
ATOM 787 N N . CYS A 1 98 ? 0.058 9.133 3.795 1.00 83.00 98 CYS A N 1
ATOM 788 C CA . CYS A 1 98 ? -0.213 8.484 2.518 1.00 83.00 98 CYS A CA 1
ATOM 789 C C . CYS A 1 98 ? 0.101 9.375 1.289 1.00 83.00 98 CYS A C 1
ATOM 791 O O . CYS A 1 98 ? 0.927 8.962 0.467 1.00 83.00 98 CYS A O 1
ATOM 793 N N . PRO A 1 99 ? -0.459 10.596 1.144 1.00 83.44 99 PRO A N 1
ATOM 794 C CA . PRO A 1 99 ? -0.133 11.478 0.022 1.00 83.44 99 PRO A CA 1
ATOM 795 C C . PRO A 1 99 ? 1.334 11.930 0.026 1.00 83.44 99 PRO A C 1
ATOM 797 O O . PRO A 1 99 ? 1.929 12.042 -1.043 1.00 83.44 99 PRO A O 1
ATOM 800 N N . ILE A 1 100 ? 1.958 12.121 1.196 1.00 85.31 100 ILE A N 1
ATOM 801 C CA . ILE A 1 100 ? 3.387 12.479 1.301 1.00 85.31 100 ILE A CA 1
ATOM 802 C C . ILE A 1 100 ? 4.265 11.353 0.742 1.00 85.31 100 ILE A C 1
ATOM 804 O O . ILE A 1 100 ? 5.188 11.584 -0.047 1.00 85.31 100 ILE A O 1
ATOM 808 N N . ALA A 1 101 ? 3.959 10.116 1.124 1.00 82.88 101 ALA A N 1
ATOM 809 C CA . ALA A 1 101 ? 4.669 8.938 0.662 1.00 82.88 101 ALA A CA 1
ATOM 810 C C . ALA A 1 101 ? 4.482 8.739 -0.855 1.00 82.88 101 ALA A C 1
ATOM 812 O O . ALA A 1 101 ? 5.449 8.482 -1.575 1.00 82.88 101 ALA A O 1
ATOM 813 N N . GLN A 1 102 ? 3.264 8.945 -1.368 1.00 82.75 102 GLN A N 1
ATOM 814 C CA . GLN A 1 102 ? 2.974 8.890 -2.805 1.00 82.75 102 GLN A CA 1
ATOM 815 C C . GLN A 1 102 ? 3.706 9.988 -3.595 1.00 82.75 102 GLN A C 1
ATOM 817 O O . GLN A 1 102 ? 4.312 9.691 -4.629 1.00 82.75 102 GLN A O 1
ATOM 822 N N . ALA A 1 103 ? 3.723 11.224 -3.091 1.00 84.75 103 ALA A N 1
ATOM 823 C CA . ALA A 1 103 ? 4.440 12.343 -3.701 1.00 84.75 103 ALA A CA 1
ATOM 824 C C . ALA A 1 103 ? 5.957 12.099 -3.733 1.00 84.75 103 ALA A C 1
ATOM 826 O O . ALA A 1 103 ? 6.608 12.363 -4.742 1.00 84.75 103 ALA A O 1
ATOM 827 N N . SER A 1 104 ? 6.517 11.503 -2.678 1.00 84.31 104 SER A N 1
ATOM 828 C CA . SER A 1 104 ? 7.942 11.151 -2.613 1.00 84.31 104 SER A CA 1
ATOM 829 C C . SER A 1 104 ? 8.337 10.138 -3.692 1.00 84.31 104 SER A C 1
ATOM 831 O O . SER A 1 104 ? 9.377 10.277 -4.341 1.00 84.31 104 SER A O 1
ATOM 833 N N . VAL A 1 105 ? 7.492 9.130 -3.933 1.00 83.62 105 VAL A N 1
ATOM 834 C CA . VAL A 1 105 ? 7.707 8.146 -5.005 1.00 83.62 105 VAL A CA 1
ATOM 835 C C . VAL A 1 105 ? 7.644 8.807 -6.383 1.00 83.62 105 VAL A C 1
ATOM 837 O O . VAL A 1 105 ? 8.487 8.518 -7.234 1.00 83.62 105 VAL A O 1
ATOM 840 N N . GLN A 1 106 ? 6.686 9.711 -6.601 1.00 83.44 106 GLN A N 1
ATOM 841 C CA . GLN A 1 106 ? 6.564 10.468 -7.852 1.00 83.44 106 GLN A CA 1
ATOM 842 C C . GLN A 1 106 ? 7.774 11.364 -8.109 1.00 83.44 106 GLN A C 1
ATOM 844 O O . GLN A 1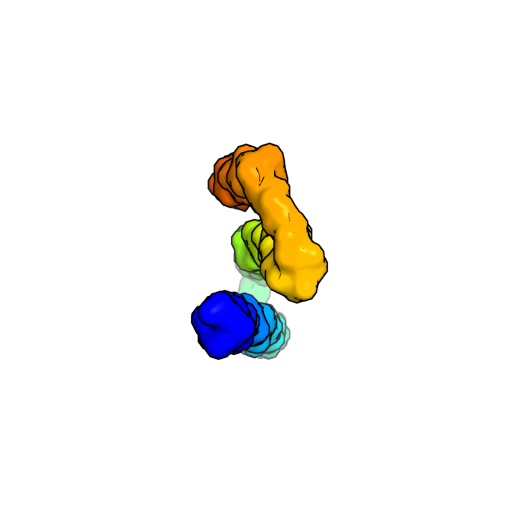 106 ? 8.336 11.347 -9.204 1.00 83.44 106 GLN A O 1
ATOM 849 N N . LEU A 1 107 ? 8.228 12.074 -7.081 1.00 84.44 107 LEU A N 1
ATOM 850 C CA . LEU A 1 107 ? 9.388 12.947 -7.163 1.00 84.44 107 LEU A CA 1
ATOM 851 C C . LEU A 1 107 ? 10.666 12.160 -7.493 1.00 84.44 107 LEU A C 1
ATOM 853 O O . LEU A 1 107 ? 11.428 12.552 -8.376 1.00 84.44 107 LEU A O 1
ATOM 857 N N . ARG A 1 108 ? 10.873 11.000 -6.853 1.00 82.94 108 ARG A N 1
ATOM 858 C CA . ARG A 1 108 ? 12.011 10.116 -7.151 1.00 82.94 108 ARG A CA 1
ATOM 859 C C . ARG A 1 108 ? 12.025 9.663 -8.611 1.00 82.94 108 ARG A C 1
ATOM 861 O O . ARG A 1 108 ? 13.094 9.581 -9.213 1.00 82.94 108 ARG A O 1
ATOM 868 N N . PHE A 1 109 ? 10.860 9.362 -9.177 1.00 79.75 109 PHE A N 1
ATOM 869 C CA . PHE A 1 109 ? 10.759 8.971 -10.579 1.00 79.75 109 PHE A CA 1
ATOM 870 C C . PHE A 1 109 ? 11.076 10.121 -11.529 1.00 79.75 109 PHE A C 1
ATOM 872 O O . PHE A 1 109 ? 11.811 9.908 -12.489 1.00 79.75 109 PHE A O 1
ATOM 879 N N . LEU A 1 110 ? 10.587 11.332 -11.245 1.00 81.06 110 LEU A N 1
ATOM 880 C CA . LEU A 1 110 ? 10.928 12.513 -12.039 1.00 81.06 110 LEU A CA 1
ATOM 881 C C . LEU A 1 110 ? 12.445 12.722 -12.071 1.00 81.06 110 LEU A C 1
ATOM 883 O O . LEU A 1 110 ? 13.019 12.816 -13.154 1.00 81.06 110 LEU A O 1
ATOM 887 N N . PHE A 1 111 ? 13.112 12.659 -10.915 1.00 81.88 111 PHE A N 1
ATOM 888 C CA . PHE A 1 111 ? 14.572 12.764 -10.855 1.00 81.88 111 PHE A CA 1
ATOM 889 C C . PHE A 1 111 ? 15.296 11.650 -11.629 1.00 81.88 111 PHE A C 1
ATOM 891 O O . PHE A 1 111 ? 16.266 11.931 -12.329 1.00 81.88 111 PHE A O 1
ATOM 898 N N . GLN A 1 112 ? 14.815 10.404 -11.564 1.00 77.44 112 GLN A N 1
ATOM 899 C CA . GLN A 1 112 ? 15.376 9.297 -12.353 1.00 77.44 112 GLN A CA 1
ATOM 900 C C . GLN A 1 112 ? 15.112 9.426 -13.859 1.00 77.44 112 GLN A C 1
ATOM 902 O O . GLN A 1 112 ? 15.893 8.913 -14.661 1.00 77.44 112 GLN A O 1
ATOM 907 N N . SER A 1 113 ? 14.018 10.078 -14.256 1.00 71.31 113 SER A N 1
ATOM 908 C CA . SER A 1 113 ? 13.701 10.325 -15.663 1.00 71.31 113 SER A CA 1
ATOM 909 C C . SER A 1 113 ? 14.573 11.435 -16.256 1.00 71.31 113 SER A C 1
ATOM 911 O O . SER A 1 113 ? 15.064 11.278 -17.372 1.00 71.31 113 SER A O 1
ATOM 913 N N . SER A 1 114 ? 14.854 12.491 -15.483 1.00 70.50 114 SER A N 1
ATOM 914 C CA . SER A 1 114 ? 15.702 13.611 -15.910 1.00 70.50 114 SER A CA 1
ATOM 915 C C . SER A 1 114 ? 17.183 13.248 -15.993 1.00 70.50 114 SER A C 1
ATOM 917 O O . SER A 1 114 ? 17.885 13.800 -16.827 1.00 70.50 114 SER A O 1
ATOM 919 N N . SER A 1 115 ? 17.676 12.305 -15.180 1.00 59.34 115 SER A N 1
ATOM 920 C CA . SER A 1 115 ? 19.080 11.860 -15.246 1.00 59.34 115 SER A CA 1
ATOM 921 C C . SER A 1 115 ? 19.388 10.925 -16.426 1.00 59.34 115 SER A C 1
ATOM 923 O O . SER A 1 115 ? 20.528 10.494 -16.583 1.00 59.34 115 SER A O 1
AT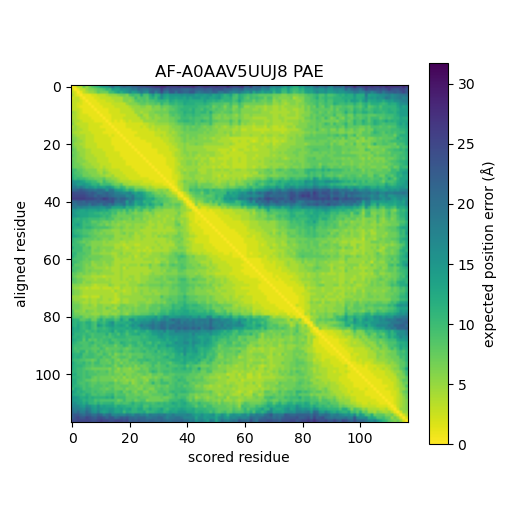OM 925 N N . HIS A 1 116 ? 18.369 10.516 -17.187 1.00 51.44 116 HIS A N 1
ATOM 926 C CA . HIS A 1 116 ? 18.476 9.608 -18.335 1.00 51.44 116 HIS A CA 1
ATOM 927 C C . HIS A 1 116 ? 18.159 10.290 -19.682 1.00 51.44 116 HIS A C 1
ATOM 929 O O . HIS A 1 116 ? 18.141 9.598 -20.709 1.00 51.44 116 HIS A O 1
ATOM 935 N N . SER A 1 117 ? 17.901 11.603 -19.669 1.00 48.12 117 SER A N 1
ATOM 936 C CA . SER A 1 117 ? 17.843 12.468 -20.853 1.00 48.12 117 SER A CA 1
ATOM 937 C C . SER A 1 117 ? 19.172 13.180 -21.064 1.00 48.12 117 SER A C 1
ATOM 939 O O . SER A 1 117 ? 19.385 13.573 -22.230 1.00 48.12 117 SER A O 1
#

Organism: NCBI:txid1538716

Solvent-accessible surface area (backbone atoms only — not comparable to full-atom values): 6588 Å² total; per-residue (Å²): 114,72,68,61,51,54,50,52,51,52,66,56,44,52,60,53,54,49,48,55,51,52,50,52,50,50,53,52,52,50,53,55,52,57,65,68,52,74,83,80,60,57,72,68,58,53,53,52,52,51,52,51,50,54,47,53,50,49,61,57,47,50,47,51,60,53,48,48,55,48,50,50,52,50,52,53,33,62,75,70,67,52,85,52,72,71,54,50,56,53,41,51,52,45,60,59,46,36,60,55,54,48,49,51,55,52,50,53,49,52,56,59,53,62,78,73,110

pLDDT: mean 80.37, std 7.42, range [48.12, 91.19]

Nearest PDB structures (foldseek):
  4kqt-assembly1_A  TM=5.779E-01  e=9.671E+00  Caulobacter vibrioides CB15
  8a1g-assembly2_B  TM=4.486E-01  e=7.151E+00  Homo sapiens

Mean predicted aligned error: 7.87 Å

Foldseek 3Di:
DVVVLVVVLVVVVVVLVVLVVVLVVVLVVLVVVLVVPVPDDDPVVNVVSVLVSVLVNQLSVVLNVLLVVLVVVVNVCSVVVPPCPVVVVVNVVSVVVSVVSNVVSVVVVVVVVVVVD

Secondary structure (DSSP, 8-state):
-HHHHHHHHHHHHHHHHHHHHHHHHHHHHHHHHHHHGGGTS-HHHHHHHHHHHHHHHHHHHHHHHHHHHHHHHHHHHHHHT--THHHHHHHHHHHHHHHHHHHHHHHHHHHHHHTT-